Protein AF-A0A2V9M169-F1 (afdb_monomer)

Secondary structure (DSSP, 8-state):
-HHHHHHHHHHHHHHHHHHHTT--HHHHHHHHHHTT---HHHHHHHHHHHHTTSS-HHHHHHHHHHHHHHHHHHHHHHHHHT-TT------PPPHHHHHHHHHHHT-

Structure (mmCIF, N/CA/C/O backbone):
data_AF-A0A2V9M169-F1
#
_entry.id   AF-A0A2V9M169-F1
#
loop_
_atom_site.group_PDB
_atom_site.id
_atom_site.type_symbol
_atom_site.label_atom_id
_atom_site.label_alt_id
_atom_site.label_comp_id
_atom_site.label_asym_id
_atom_site.label_entity_id
_atom_site.label_seq_id
_atom_site.pdbx_PDB_ins_code
_atom_site.Cartn_x
_atom_site.Cartn_y
_atom_site.Cartn_z
_atom_site.occupancy
_atom_site.B_iso_or_equiv
_atom_site.auth_seq_id
_atom_site.auth_comp_id
_atom_site.auth_asym_id
_atom_site.auth_atom_id
_atom_site.pdbx_PDB_model_num
ATOM 1 N N . ALA A 1 1 ? -11.318 -12.002 1.442 1.00 58.09 1 ALA A N 1
ATOM 2 C CA . ALA A 1 1 ? -11.736 -11.911 0.025 1.00 58.09 1 ALA A CA 1
ATOM 3 C C . ALA A 1 1 ? -11.700 -10.472 -0.503 1.00 58.09 1 ALA A C 1
ATOM 5 O O . ALA A 1 1 ? -10.913 -10.207 -1.400 1.00 58.09 1 ALA A O 1
ATOM 6 N N . VAL A 1 2 ? -12.465 -9.534 0.077 1.00 71.38 2 VAL A N 1
ATOM 7 C CA . VAL A 1 2 ? -12.556 -8.128 -0.394 1.00 71.38 2 VAL A CA 1
ATOM 8 C C . VAL A 1 2 ? -11.196 -7.424 -0.470 1.00 71.38 2 VAL A C 1
ATOM 10 O O . VAL A 1 2 ? -10.890 -6.771 -1.459 1.00 71.38 2 VAL A O 1
ATOM 13 N N . LEU A 1 3 ? -10.350 -7.622 0.541 1.00 66.44 3 LEU A N 1
ATOM 14 C CA . LEU A 1 3 ? -9.000 -7.058 0.606 1.00 66.44 3 LEU A CA 1
ATOM 15 C C . LEU A 1 3 ? -8.117 -7.497 -0.573 1.00 66.44 3 LEU A C 1
ATOM 17 O O . LEU A 1 3 ? -7.517 -6.662 -1.237 1.00 66.44 3 LEU A O 1
ATOM 21 N N . LEU A 1 4 ? -8.106 -8.796 -0.885 1.00 71.81 4 LEU A N 1
ATOM 22 C CA . LEU A 1 4 ? -7.352 -9.337 -2.018 1.00 71.81 4 LEU A CA 1
ATOM 23 C C . LEU A 1 4 ? -7.915 -8.839 -3.353 1.00 71.81 4 LEU A C 1
ATOM 25 O O . LEU A 1 4 ? -7.148 -8.404 -4.203 1.00 71.81 4 LEU A O 1
ATOM 29 N N . ALA A 1 5 ? -9.241 -8.830 -3.517 1.00 78.94 5 ALA A N 1
ATOM 30 C CA . ALA A 1 5 ? -9.880 -8.316 -4.728 1.00 78.94 5 ALA A CA 1
ATOM 31 C C . ALA A 1 5 ? -9.559 -6.829 -4.963 1.00 78.94 5 ALA A C 1
ATOM 33 O O . ALA A 1 5 ? -9.282 -6.428 -6.090 1.00 78.94 5 ALA A O 1
ATOM 34 N N . ALA A 1 6 ? -9.527 -6.018 -3.901 1.00 72.25 6 ALA A N 1
ATOM 35 C CA . ALA A 1 6 ? -9.173 -4.605 -3.984 1.00 72.25 6 ALA A CA 1
ATOM 36 C C . ALA A 1 6 ? -7.691 -4.383 -4.333 1.00 72.25 6 ALA A C 1
ATOM 38 O O . ALA A 1 6 ? -7.386 -3.506 -5.142 1.00 72.25 6 ALA A O 1
ATOM 39 N N . ILE A 1 7 ? -6.784 -5.171 -3.744 1.00 75.44 7 ILE A N 1
ATOM 40 C CA . ILE A 1 7 ? -5.336 -5.090 -4.000 1.00 75.44 7 ILE A CA 1
ATOM 41 C C . ILE A 1 7 ? -5.021 -5.498 -5.444 1.00 75.44 7 ILE A C 1
ATOM 43 O O . ILE A 1 7 ? -4.342 -4.761 -6.162 1.00 75.44 7 ILE A O 1
ATOM 47 N N . PHE A 1 8 ? -5.558 -6.637 -5.893 1.00 80.44 8 PHE A N 1
ATOM 48 C CA . PHE A 1 8 ? -5.359 -7.120 -7.260 1.00 80.44 8 PHE A CA 1
ATOM 49 C C . PHE A 1 8 ? -6.062 -6.234 -8.288 1.00 80.44 8 PHE A C 1
ATOM 51 O O . PHE A 1 8 ? -5.461 -5.917 -9.305 1.00 80.44 8 PHE A O 1
ATOM 58 N N . GLY A 1 9 ? -7.290 -5.778 -8.027 1.00 83.25 9 GLY A N 1
ATOM 59 C CA . GLY A 1 9 ? -8.028 -4.921 -8.957 1.00 83.25 9 GLY A CA 1
ATOM 60 C C . GLY A 1 9 ? -7.304 -3.605 -9.242 1.00 83.25 9 GLY A C 1
ATOM 61 O O . GLY A 1 9 ? -7.103 -3.256 -10.403 1.00 83.25 9 GLY A O 1
ATOM 62 N N . LYS A 1 10 ? -6.841 -2.905 -8.196 1.00 83.00 10 LYS A N 1
ATOM 63 C CA . LYS A 1 10 ? -6.074 -1.658 -8.357 1.00 83.00 10 LYS A CA 1
ATOM 64 C C . LYS A 1 10 ? -4.705 -1.909 -8.985 1.00 83.00 10 LYS A C 1
ATOM 66 O O . LYS A 1 10 ? -4.332 -1.212 -9.923 1.00 83.00 10 LYS A O 1
ATOM 71 N N . GLY A 1 11 ? -3.985 -2.927 -8.509 1.00 84.62 11 GLY A N 1
ATOM 72 C CA . GLY A 1 11 ? -2.654 -3.246 -9.022 1.00 84.62 11 GLY A CA 1
ATOM 73 C C . GLY A 1 11 ? -2.660 -3.647 -10.499 1.00 84.62 11 GLY A C 1
ATOM 74 O O . GLY A 1 11 ? -1.876 -3.114 -11.282 1.00 84.62 11 GL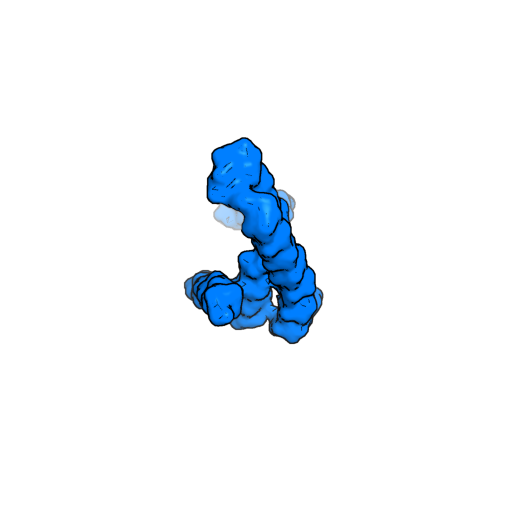Y A O 1
ATOM 75 N N . VAL A 1 12 ? -3.580 -4.530 -10.902 1.00 85.75 12 VAL A N 1
ATOM 76 C CA . VAL A 1 12 ? -3.702 -5.016 -12.287 1.00 85.75 12 VAL A CA 1
ATOM 77 C C . VAL A 1 12 ? -4.208 -3.920 -13.223 1.00 85.75 12 VAL A C 1
ATOM 79 O O . VAL A 1 12 ? -3.683 -3.787 -14.326 1.00 85.75 12 VAL A O 1
ATOM 82 N N . ALA A 1 13 ? -5.172 -3.100 -12.791 1.00 87.00 13 ALA A N 1
ATOM 83 C CA . ALA A 1 13 ? -5.659 -1.981 -13.598 1.00 87.00 13 ALA A CA 1
ATOM 84 C C . ALA A 1 13 ? -4.553 -0.950 -13.872 1.00 87.00 13 ALA A C 1
ATOM 86 O O . ALA A 1 13 ? -4.379 -0.519 -15.011 1.00 87.00 13 ALA A O 1
ATOM 87 N N . CYS A 1 14 ? -3.763 -0.592 -12.856 1.00 86.38 14 CYS A N 1
ATOM 88 C CA . CYS A 1 14 ? -2.659 0.354 -13.017 1.00 86.38 14 CYS A CA 1
ATOM 89 C C . CYS A 1 14 ? -1.489 -0.230 -13.815 1.00 86.38 14 CYS A C 1
ATOM 91 O O . CYS A 1 14 ? -0.886 0.486 -14.611 1.00 86.38 14 CYS A O 1
ATOM 93 N N . TRP A 1 15 ? -1.215 -1.530 -13.675 1.00 86.12 15 TRP A N 1
ATOM 94 C CA . TRP A 1 15 ? -0.264 -2.233 -14.537 1.00 86.12 15 TRP A CA 1
ATOM 95 C C . TRP A 1 15 ? -0.696 -2.193 -16.011 1.00 86.12 15 TRP A C 1
ATOM 97 O O . TRP A 1 15 ? 0.099 -1.820 -16.872 1.00 86.12 15 TRP A O 1
ATOM 107 N N . LEU A 1 16 ? -1.962 -2.513 -16.308 1.00 87.25 16 LEU A N 1
ATOM 108 C CA . LEU A 1 16 ? -2.521 -2.451 -17.665 1.00 87.25 16 LEU A CA 1
ATOM 109 C C . LEU A 1 16 ? -2.458 -1.035 -18.245 1.00 87.25 16 LEU A C 1
ATOM 111 O O . LEU A 1 16 ? -2.048 -0.867 -19.392 1.00 87.25 16 LEU A O 1
ATOM 115 N N . ALA A 1 17 ? -2.815 -0.022 -17.452 1.00 87.88 17 ALA A N 1
ATOM 116 C CA . ALA A 1 17 ? -2.746 1.374 -17.870 1.00 87.88 17 ALA A CA 1
ATOM 117 C C . ALA A 1 17 ? -1.306 1.801 -18.206 1.00 87.88 17 ALA A C 1
ATOM 119 O O . ALA A 1 17 ? -1.078 2.387 -19.259 1.00 87.88 17 ALA A O 1
ATOM 120 N N . ALA A 1 18 ? -0.325 1.440 -17.373 1.00 85.75 18 ALA A N 1
ATOM 121 C CA . ALA A 1 18 ? 1.087 1.714 -17.646 1.00 85.75 18 ALA A CA 1
ATOM 122 C C . ALA A 1 18 ? 1.608 0.946 -18.877 1.00 85.75 18 ALA A C 1
ATOM 124 O O . ALA A 1 18 ? 2.402 1.464 -19.658 1.00 85.75 18 ALA A O 1
ATOM 125 N N . ARG A 1 19 ? 1.137 -0.284 -19.117 1.00 85.62 19 ARG A N 1
ATOM 126 C CA . ARG A 1 19 ? 1.476 -1.019 -20.349 1.00 85.62 19 ARG A CA 1
ATOM 127 C C . ARG A 1 19 ? 0.904 -0.346 -21.593 1.00 85.62 19 ARG A C 1
ATOM 129 O O . ARG A 1 19 ? 1.570 -0.347 -22.626 1.00 85.62 19 ARG A O 1
ATOM 136 N N . ALA A 1 20 ? -0.289 0.239 -21.494 1.00 88.81 20 ALA A N 1
ATOM 137 C CA . ALA A 1 20 ? -0.930 0.953 -22.594 1.00 88.81 20 ALA A CA 1
ATOM 138 C C . ALA A 1 20 ? -0.188 2.243 -22.989 1.00 88.81 20 ALA A C 1
ATOM 140 O O . ALA A 1 20 ? -0.319 2.685 -24.126 1.00 88.81 20 ALA A O 1
ATOM 141 N N . THR A 1 21 ? 0.633 2.813 -22.100 1.00 85.81 21 THR A N 1
ATOM 142 C CA . THR A 1 21 ? 1.479 3.982 -22.396 1.00 85.81 21 THR A CA 1
ATOM 143 C C . THR A 1 21 ? 2.870 3.615 -22.929 1.00 85.81 21 THR A C 1
ATOM 145 O O . THR A 1 21 ? 3.701 4.497 -23.117 1.00 85.81 21 THR A O 1
ATOM 148 N N . GLY A 1 22 ? 3.143 2.328 -23.186 1.00 82.06 22 GLY A N 1
ATOM 149 C CA . GLY A 1 22 ? 4.416 1.860 -23.751 1.00 82.06 22 GLY A CA 1
ATOM 150 C C . GLY A 1 22 ? 5.520 1.586 -22.725 1.00 82.06 22 GLY A C 1
ATOM 151 O O . GLY A 1 22 ? 6.633 1.235 -23.112 1.00 82.06 22 GLY A O 1
ATOM 152 N N . ILE A 1 23 ? 5.221 1.690 -21.427 1.00 80.06 23 ILE A N 1
ATOM 153 C CA . ILE A 1 23 ? 6.181 1.441 -20.345 1.00 80.06 23 ILE A CA 1
ATOM 154 C C . ILE A 1 23 ? 6.541 -0.057 -20.271 1.00 80.06 23 ILE A C 1
ATOM 156 O O . ILE A 1 23 ? 5.718 -0.945 -20.561 1.00 80.06 23 ILE A O 1
ATOM 160 N N . SER A 1 24 ? 7.789 -0.351 -19.887 1.00 83.44 24 SER A N 1
ATOM 161 C CA . SER A 1 24 ? 8.288 -1.723 -19.767 1.00 83.44 24 SER A CA 1
ATOM 162 C C . SER A 1 24 ? 7.487 -2.522 -18.729 1.00 83.44 24 SER A C 1
ATOM 164 O O . SER A 1 24 ? 6.969 -1.988 -17.747 1.00 83.44 24 SER A O 1
ATOM 166 N N . SER A 1 25 ? 7.372 -3.840 -18.921 1.00 78.69 25 SER A N 1
ATOM 167 C CA . SER A 1 25 ? 6.518 -4.672 -18.056 1.00 78.69 25 SER A CA 1
ATOM 168 C C . SER A 1 25 ? 6.948 -4.664 -16.581 1.00 78.69 25 SER A C 1
ATOM 170 O O . SER A 1 25 ? 6.098 -4.788 -15.701 1.00 78.69 25 SER A O 1
ATOM 172 N N . ARG A 1 26 ? 8.248 -4.465 -16.308 1.00 76.62 26 ARG A N 1
ATOM 173 C CA . ARG A 1 26 ? 8.806 -4.331 -14.951 1.00 76.62 26 ARG A CA 1
ATOM 174 C C . ARG A 1 26 ? 8.476 -2.983 -14.302 1.00 76.62 26 ARG A C 1
ATOM 176 O O . ARG A 1 26 ? 8.054 -2.977 -13.149 1.00 76.62 26 ARG A O 1
ATOM 183 N N . GLU A 1 27 ? 8.592 -1.867 -15.023 1.00 76.75 27 GLU A N 1
ATOM 184 C CA . GLU A 1 27 ? 8.169 -0.545 -14.519 1.00 76.75 27 GLU A CA 1
ATOM 185 C C . GLU A 1 27 ? 6.661 -0.522 -14.266 1.00 76.75 27 GLU A C 1
ATOM 187 O O . GLU A 1 27 ? 6.208 -0.070 -13.216 1.00 76.75 27 GLU A O 1
ATOM 192 N N . ALA A 1 28 ? 5.877 -1.054 -15.207 1.00 83.25 28 ALA A N 1
ATOM 193 C CA . ALA A 1 28 ? 4.429 -1.137 -15.073 1.00 83.25 28 ALA A CA 1
ATOM 194 C C . ALA A 1 28 ? 4.032 -1.955 -13.833 1.00 83.25 28 ALA A C 1
ATOM 196 O O . ALA A 1 28 ? 3.072 -1.612 -13.140 1.00 83.25 28 ALA A O 1
ATOM 197 N N . LEU A 1 29 ? 4.771 -3.034 -13.529 1.00 82.00 29 LEU A N 1
ATOM 198 C CA . LEU A 1 29 ? 4.575 -3.830 -12.311 1.00 82.00 29 LEU A CA 1
ATOM 199 C C . LEU A 1 29 ? 4.878 -2.991 -11.072 1.00 82.00 29 LEU A C 1
ATOM 201 O O . LEU A 1 29 ? 4.120 -3.032 -10.105 1.00 82.00 29 LEU A O 1
ATOM 205 N N . GLY A 1 30 ? 5.927 -2.174 -11.117 1.00 81.19 30 GLY A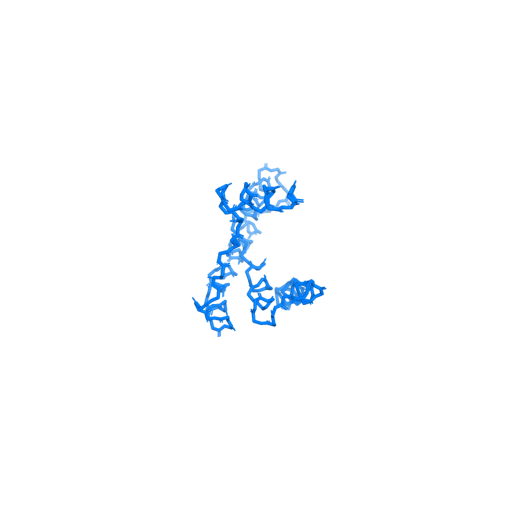 N 1
ATOM 206 C CA . GLY A 1 30 ? 6.245 -1.234 -10.051 1.00 81.19 30 GLY A CA 1
ATOM 207 C C . GLY A 1 30 ? 5.144 -0.219 -9.788 1.00 81.19 30 GLY A C 1
ATOM 208 O O . GLY A 1 30 ? 4.719 -0.077 -8.643 1.00 81.19 30 GLY A O 1
ATOM 209 N N . ILE A 1 31 ? 4.608 0.397 -10.841 1.00 83.12 31 ILE A N 1
ATOM 210 C CA . ILE A 1 31 ? 3.466 1.318 -10.757 1.00 83.12 31 ILE A CA 1
ATOM 211 C C . ILE A 1 31 ? 2.249 0.613 -10.139 1.00 83.12 31 ILE A C 1
ATOM 213 O O . ILE A 1 31 ? 1.635 1.133 -9.207 1.00 83.12 31 ILE A O 1
ATOM 217 N N . GLY A 1 32 ? 1.928 -0.600 -10.601 1.00 83.56 32 GLY A N 1
ATOM 218 C CA . GLY A 1 32 ? 0.826 -1.397 -10.055 1.00 83.56 32 GLY A CA 1
ATOM 219 C C . GLY A 1 32 ? 1.015 -1.764 -8.579 1.00 83.56 32 GLY A C 1
ATOM 220 O O . GLY A 1 32 ? 0.061 -1.748 -7.800 1.00 83.56 32 GLY A O 1
ATOM 221 N N . THR A 1 33 ? 2.249 -2.049 -8.164 1.00 79.31 33 THR A N 1
ATOM 222 C CA . THR A 1 33 ? 2.553 -2.404 -6.772 1.00 79.31 33 THR A CA 1
ATOM 223 C C . THR A 1 33 ? 2.483 -1.182 -5.855 1.00 79.31 33 THR A C 1
ATOM 225 O O . THR A 1 33 ? 1.849 -1.242 -4.800 1.00 79.31 33 THR A O 1
ATOM 228 N N . LEU A 1 34 ? 3.064 -0.055 -6.281 1.00 78.38 34 LEU A N 1
ATOM 229 C CA . LEU A 1 34 ? 3.091 1.200 -5.521 1.00 78.38 34 LEU A CA 1
ATOM 230 C C . LEU A 1 34 ? 1.714 1.850 -5.385 1.00 78.38 34 LEU A C 1
ATOM 232 O O . LEU A 1 34 ? 1.468 2.534 -4.398 1.00 78.38 34 LEU A O 1
ATOM 236 N N . MET A 1 35 ? 0.781 1.582 -6.300 1.00 81.25 35 MET A N 1
ATOM 237 C CA . MET A 1 35 ? -0.605 2.055 -6.188 1.00 81.25 35 MET A CA 1
ATOM 238 C C . MET A 1 35 ? -1.312 1.560 -4.910 1.00 81.25 35 MET A C 1
ATOM 240 O O . MET A 1 35 ? -2.295 2.152 -4.459 1.00 81.25 35 MET A O 1
ATOM 244 N N . ASN A 1 36 ? -0.826 0.469 -4.307 1.00 73.75 36 ASN A N 1
ATOM 245 C CA . ASN A 1 36 ? -1.347 -0.035 -3.037 1.00 73.75 36 ASN A CA 1
ATOM 246 C C . ASN A 1 36 ? -0.773 0.681 -1.802 1.00 73.75 36 ASN A C 1
ATOM 248 O O . ASN A 1 36 ? -1.261 0.429 -0.701 1.00 73.75 36 ASN A O 1
ATOM 252 N N . ALA A 1 37 ? 0.205 1.582 -1.955 1.00 72.19 37 ALA A N 1
ATOM 253 C CA . ALA A 1 37 ? 0.704 2.410 -0.862 1.00 72.19 37 ALA A CA 1
ATOM 254 C C . ALA A 1 37 ? -0.385 3.406 -0.429 1.00 72.19 37 ALA A C 1
ATOM 256 O O . ALA A 1 37 ? -0.572 4.470 -1.020 1.00 72.19 37 ALA A O 1
ATOM 257 N N . ARG A 1 38 ? -1.139 3.045 0.610 1.00 71.25 38 ARG A N 1
ATOM 258 C CA . ARG A 1 38 ? -2.156 3.903 1.215 1.00 71.25 38 ARG A CA 1
ATOM 259 C C . ARG A 1 38 ? -1.663 4.381 2.573 1.00 71.25 38 ARG A C 1
ATOM 261 O O . ARG A 1 38 ? -1.692 3.649 3.553 1.00 71.25 38 ARG A O 1
ATOM 268 N N . GLY A 1 39 ? -1.189 5.618 2.618 1.00 75.56 39 GLY A N 1
ATOM 269 C CA . GLY A 1 39 ? -0.690 6.225 3.849 1.00 75.56 39 GLY A CA 1
ATOM 270 C C . GLY A 1 39 ? -1.554 7.400 4.273 1.00 75.56 39 GLY A C 1
ATOM 271 O O . GLY A 1 39 ? -2.585 7.257 4.921 1.00 75.56 39 GLY A O 1
ATOM 272 N N . LEU A 1 40 ? -1.119 8.589 3.874 1.00 82.06 40 LEU A N 1
ATOM 273 C CA . LEU A 1 40 ? -1.635 9.845 4.403 1.00 82.06 40 LEU A CA 1
ATOM 274 C C . LEU A 1 40 ? -3.095 10.125 4.007 1.00 82.06 40 LEU A C 1
ATOM 276 O O . LEU A 1 40 ? -3.906 10.442 4.870 1.00 82.06 40 LEU A O 1
ATOM 280 N N . MET A 1 41 ? -3.463 9.951 2.735 1.00 88.81 41 MET A N 1
ATOM 281 C CA . MET A 1 41 ? -4.828 10.248 2.264 1.00 88.81 41 MET A CA 1
ATOM 282 C C . MET A 1 41 ? -5.903 9.361 2.904 1.00 88.81 41 MET A C 1
ATOM 284 O O . MET A 1 41 ? -6.968 9.852 3.270 1.00 88.81 41 MET A O 1
ATOM 288 N N . GLU A 1 42 ? -5.637 8.062 3.064 1.00 87.31 42 GLU A N 1
ATOM 289 C CA . GLU A 1 42 ? -6.602 7.135 3.667 1.00 87.31 42 GLU A CA 1
ATOM 290 C C . GLU A 1 42 ? -6.804 7.446 5.154 1.00 87.31 42 GLU A C 1
ATOM 292 O O . GLU A 1 42 ? -7.943 7.535 5.608 1.00 87.31 42 GLU A O 1
ATOM 297 N N . LEU A 1 43 ? -5.722 7.718 5.891 1.00 88.12 43 LEU A N 1
ATOM 298 C CA . LEU A 1 43 ? -5.800 8.111 7.299 1.00 88.12 43 LEU A CA 1
ATOM 299 C C . LEU A 1 43 ? -6.548 9.435 7.498 1.00 88.12 43 LEU A C 1
ATOM 301 O O . LEU A 1 43 ? -7.336 9.543 8.436 1.00 88.12 43 LEU A O 1
ATOM 305 N N . ILE A 1 44 ? -6.357 10.419 6.611 1.00 90.06 44 ILE A N 1
ATOM 306 C CA . ILE A 1 44 ? -7.109 11.683 6.652 1.00 90.06 44 ILE A CA 1
ATOM 307 C C . ILE A 1 44 ? -8.608 11.420 6.482 1.00 90.06 44 ILE A C 1
ATOM 309 O O . ILE A 1 44 ? -9.399 11.888 7.298 1.00 90.06 44 ILE A O 1
ATOM 313 N N . ILE A 1 45 ? -9.006 10.636 5.475 1.00 90.31 45 ILE A N 1
ATOM 314 C CA . ILE A 1 45 ? -10.422 10.316 5.223 1.00 90.31 45 ILE A CA 1
ATOM 315 C C . ILE A 1 45 ? -11.032 9.552 6.404 1.00 90.31 45 ILE A C 1
ATOM 317 O O . ILE A 1 45 ? -12.151 9.851 6.817 1.00 90.31 45 ILE A O 1
ATOM 321 N N . ILE A 1 46 ? -10.299 8.594 6.976 1.00 91.06 46 ILE A N 1
ATOM 322 C CA . ILE A 1 46 ? -10.742 7.829 8.147 1.00 91.06 46 ILE A CA 1
ATOM 323 C C . ILE A 1 46 ? -10.917 8.746 9.368 1.00 91.06 46 ILE A C 1
ATOM 325 O O . ILE A 1 46 ? -11.897 8.625 10.103 1.00 91.06 46 ILE A O 1
ATOM 329 N N . ASN A 1 47 ? -9.997 9.688 9.584 1.00 90.94 47 ASN A N 1
ATOM 330 C CA . ASN A 1 47 ? -10.091 10.629 10.696 1.00 90.94 47 ASN A CA 1
ATOM 331 C C . ASN A 1 47 ? -11.292 11.576 10.534 1.00 90.94 47 ASN A C 1
ATOM 333 O O . ASN A 1 47 ? -12.078 11.739 11.465 1.00 90.94 47 ASN A O 1
ATOM 337 N N . ILE A 1 48 ? -11.498 12.118 9.328 1.00 92.94 48 ILE A N 1
ATOM 338 C CA . ILE A 1 48 ? -12.673 12.940 8.994 1.00 92.94 48 ILE A CA 1
ATOM 339 C C . ILE A 1 48 ? -13.962 12.130 9.207 1.00 92.94 48 ILE A C 1
ATOM 341 O O . ILE A 1 48 ? -14.895 12.599 9.857 1.00 92.94 48 ILE A O 1
ATOM 345 N N . GLY A 1 49 ? -14.012 10.887 8.725 1.00 89.06 49 GLY A N 1
ATOM 346 C CA . GLY A 1 49 ? -15.174 10.014 8.892 1.00 89.06 49 GLY A CA 1
ATOM 347 C C . GLY A 1 49 ? -15.515 9.729 10.358 1.00 89.06 49 GLY A C 1
ATOM 348 O O . GLY A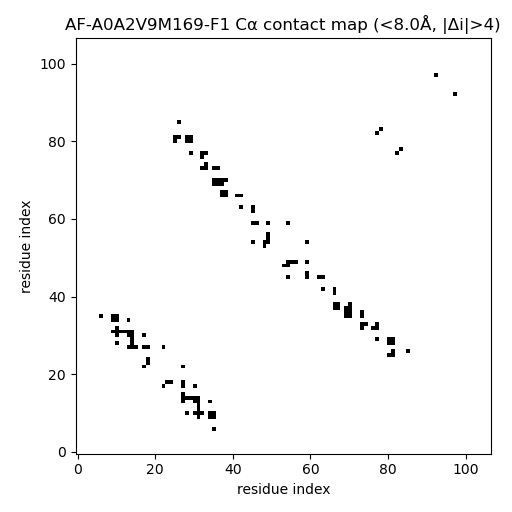 1 49 ? -16.695 9.677 10.704 1.00 89.06 49 GLY A O 1
ATOM 349 N N . LEU A 1 50 ? -14.510 9.582 11.229 1.00 90.88 50 LEU A N 1
ATOM 350 C CA . LEU A 1 50 ? -14.722 9.402 12.668 1.00 90.88 50 LEU A CA 1
ATOM 351 C C . LEU A 1 50 ? -15.231 10.693 13.325 1.00 90.88 50 LEU A C 1
ATOM 353 O O . LEU A 1 50 ? -16.177 10.643 14.107 1.00 90.88 50 LEU A O 1
ATOM 357 N N . GLN A 1 51 ? -14.652 11.847 12.977 1.00 90.75 51 GLN A N 1
ATOM 358 C CA . GLN A 1 51 ? -15.070 13.152 13.505 1.00 90.75 51 GLN A CA 1
ATOM 359 C C . GLN A 1 51 ? -16.516 13.505 13.136 1.00 90.75 51 GLN A C 1
ATOM 361 O O . GLN A 1 51 ? -17.234 14.086 13.946 1.00 90.75 51 GLN A O 1
ATOM 366 N N . HIS A 1 52 ? -16.963 13.107 11.944 1.00 90.75 52 HIS A N 1
ATOM 367 C CA . HIS A 1 52 ? -18.346 13.277 11.495 1.00 90.75 52 HIS A CA 1
ATOM 368 C C . HIS A 1 52 ? -19.291 12.147 11.943 1.00 90.75 52 HIS A C 1
ATOM 370 O O . HIS A 1 52 ? -20.460 12.147 11.563 1.00 90.75 52 HIS A O 1
ATOM 376 N N . GLY A 1 53 ? -18.812 11.174 12.728 1.00 87.12 53 GLY A N 1
ATOM 377 C CA . GLY A 1 53 ? -19.624 10.061 13.231 1.00 87.12 53 GLY A CA 1
ATOM 378 C C . GLY A 1 53 ? -20.082 9.062 12.160 1.00 87.12 53 GLY A C 1
ATOM 379 O O . GLY A 1 53 ? -20.966 8.251 12.421 1.00 87.12 53 GLY A O 1
ATOM 380 N N . ILE A 1 54 ? -19.490 9.099 10.963 1.00 91.69 54 ILE A N 1
AT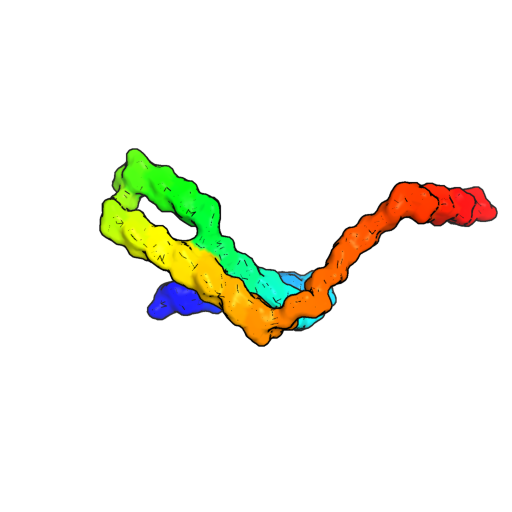OM 381 C CA . ILE A 1 54 ? -19.823 8.215 9.832 1.00 91.69 54 ILE A CA 1
ATOM 382 C C . ILE A 1 54 ? -19.322 6.786 10.091 1.00 91.69 54 ILE A C 1
ATOM 384 O O . ILE A 1 54 ? -19.919 5.813 9.633 1.00 91.69 54 ILE A O 1
ATOM 388 N N . ILE A 1 55 ? -18.219 6.651 10.831 1.00 89.69 55 ILE A N 1
ATOM 389 C CA . ILE A 1 55 ? -17.577 5.371 11.145 1.00 89.69 55 ILE A CA 1
ATOM 390 C C . ILE A 1 55 ? -17.341 5.232 12.646 1.00 89.69 55 ILE A C 1
ATOM 392 O O . ILE A 1 55 ? -16.963 6.179 13.328 1.00 89.69 55 ILE A O 1
ATOM 396 N N . SER A 1 56 ? -17.566 4.021 13.159 1.00 91.19 56 SER A N 1
ATOM 397 C CA . SER A 1 56 ? -17.384 3.699 14.574 1.00 91.19 56 SER A CA 1
ATOM 398 C C . SER A 1 56 ? -15.897 3.559 14.942 1.00 91.19 56 SER A C 1
ATOM 400 O O . SER A 1 56 ? -15.076 3.242 14.075 1.00 91.19 56 SER A O 1
ATOM 402 N N . PRO A 1 57 ? -15.526 3.694 16.229 1.00 89.19 57 PRO A N 1
ATOM 403 C CA . PRO A 1 57 ? -14.142 3.508 16.681 1.00 89.19 57 PRO A CA 1
ATOM 404 C C . PRO A 1 57 ? -13.545 2.135 16.319 1.00 89.19 57 PRO A C 1
ATOM 406 O O . PRO A 1 57 ? -12.356 2.024 16.026 1.00 89.19 57 PRO A O 1
ATOM 409 N N . ALA A 1 58 ? -14.372 1.085 16.279 1.00 89.81 58 ALA A N 1
ATOM 410 C CA . ALA A 1 58 ? -13.945 -0.251 15.864 1.00 89.81 58 ALA A CA 1
ATOM 411 C C . ALA A 1 58 ? -13.611 -0.322 14.359 1.00 89.81 58 ALA A C 1
ATOM 413 O O . ALA A 1 58 ? -12.622 -0.947 13.962 1.00 89.81 58 ALA A O 1
ATOM 414 N N . LEU A 1 59 ? -14.402 0.352 13.515 1.00 87.69 59 LEU A N 1
ATOM 415 C CA . LEU A 1 59 ? -14.124 0.458 12.080 1.00 87.69 59 LEU A CA 1
ATOM 416 C C . LEU A 1 59 ? -12.890 1.320 11.816 1.00 87.69 59 LEU A C 1
ATOM 418 O O . LEU A 1 59 ? -12.062 0.936 10.996 1.00 87.69 59 LEU A O 1
ATOM 422 N N . PHE A 1 60 ? -12.724 2.418 12.557 1.00 89.12 60 PHE A N 1
ATOM 423 C CA . PHE A 1 60 ? -11.518 3.244 12.510 1.00 89.12 60 PHE A CA 1
ATOM 424 C C . PHE A 1 60 ? -10.259 2.392 12.726 1.00 89.12 60 PHE A C 1
ATOM 426 O O . PHE A 1 60 ? -9.381 2.369 11.867 1.00 89.12 60 PHE A O 1
ATOM 433 N N . ALA A 1 61 ? -10.202 1.618 13.816 1.00 90.25 61 ALA A N 1
ATOM 434 C CA .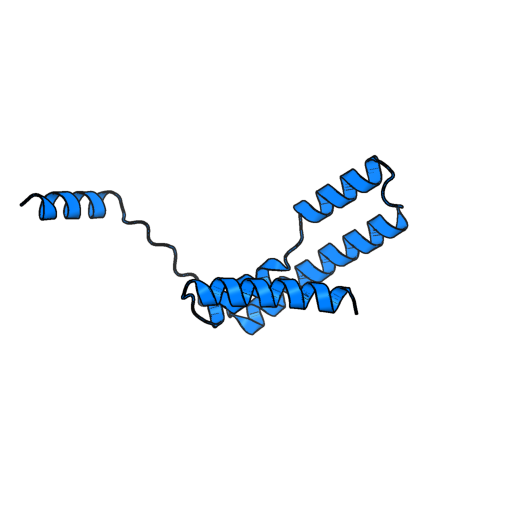 ALA A 1 61 ? -9.045 0.776 14.121 1.00 90.25 61 ALA A CA 1
ATOM 435 C C . ALA A 1 61 ? -8.776 -0.269 13.024 1.00 90.25 61 ALA A C 1
ATOM 437 O O . ALA A 1 61 ? -7.633 -0.461 12.613 1.00 90.25 61 ALA A O 1
ATOM 438 N N . THR A 1 62 ? -9.829 -0.902 12.499 1.00 90.31 62 THR A N 1
ATOM 439 C CA . THR A 1 62 ? -9.704 -1.908 11.431 1.00 90.31 62 THR A CA 1
ATOM 440 C C . THR A 1 62 ? -9.154 -1.300 10.136 1.00 90.31 62 THR A C 1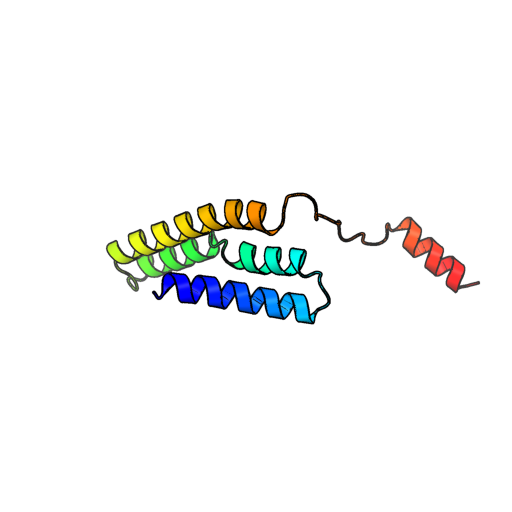
ATOM 442 O O . THR A 1 62 ? -8.281 -1.889 9.498 1.00 90.31 62 THR A O 1
ATOM 445 N N . LEU A 1 63 ? -9.630 -0.109 9.756 1.00 87.69 63 LEU A N 1
ATOM 446 C CA . LEU A 1 63 ? -9.192 0.597 8.550 1.00 87.69 63 LEU A CA 1
ATOM 447 C C . LEU A 1 63 ? -7.759 1.129 8.681 1.00 87.69 63 LEU A C 1
ATOM 449 O O . LEU A 1 63 ? -6.982 1.027 7.735 1.00 87.69 63 LEU A O 1
ATOM 453 N N . VAL A 1 64 ? -7.377 1.625 9.860 1.00 88.69 64 VAL A N 1
ATOM 454 C CA . VAL A 1 64 ? -5.995 2.042 10.144 1.00 88.69 64 VAL A CA 1
ATOM 455 C C . VAL A 1 64 ? -5.039 0.850 10.063 1.00 88.69 64 VAL A C 1
ATOM 457 O O . VAL A 1 64 ? -4.009 0.937 9.395 1.00 88.69 64 VAL A O 1
ATOM 460 N N . ILE A 1 65 ? -5.386 -0.282 10.688 1.00 89.38 65 ILE A N 1
ATOM 461 C CA . ILE A 1 65 ? -4.574 -1.507 10.620 1.00 89.38 65 ILE A CA 1
ATOM 462 C C . ILE A 1 65 ? -4.434 -1.973 9.171 1.00 89.38 65 ILE A C 1
ATOM 464 O O . ILE A 1 65 ? -3.331 -2.313 8.749 1.00 89.38 65 ILE A O 1
ATOM 468 N N . MET A 1 66 ? -5.522 -1.947 8.394 1.00 86.06 66 MET A N 1
ATOM 469 C CA . MET A 1 66 ? -5.475 -2.265 6.970 1.00 86.06 66 MET A CA 1
ATOM 470 C C . MET A 1 66 ? -4.457 -1.380 6.243 1.00 86.06 66 MET A C 1
ATOM 472 O O . MET A 1 66 ? -3.552 -1.927 5.619 1.00 86.06 66 MET A O 1
ATOM 476 N N . ALA A 1 67 ? -4.577 -0.053 6.360 1.00 84.88 67 ALA A N 1
ATOM 477 C CA . ALA A 1 67 ? -3.728 0.920 5.673 1.00 84.88 67 ALA A CA 1
ATOM 478 C C . ALA A 1 67 ? -2.237 0.695 5.970 1.00 84.88 67 ALA A C 1
ATOM 480 O O . ALA A 1 67 ? -1.412 0.594 5.053 1.00 84.88 67 ALA A O 1
ATOM 481 N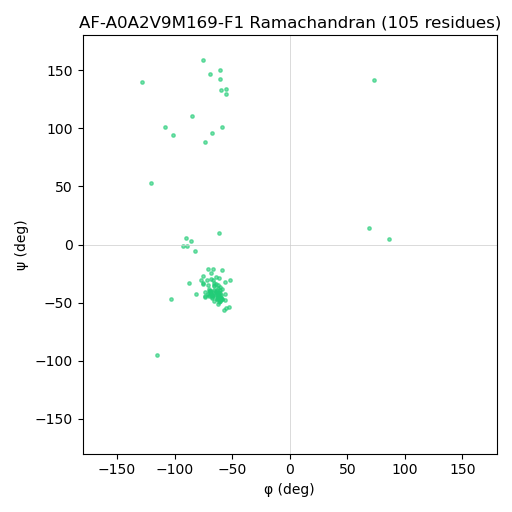 N . VAL A 1 68 ? -1.904 0.530 7.256 1.00 86.19 68 VAL A N 1
ATOM 482 C CA . VAL A 1 68 ? -0.535 0.272 7.720 1.00 86.19 68 VAL A CA 1
ATOM 483 C C . VAL A 1 68 ? -0.015 -1.049 7.162 1.00 86.19 68 VAL A C 1
ATOM 485 O O . VAL A 1 68 ? 1.054 -1.074 6.555 1.00 86.19 68 VAL A O 1
ATOM 488 N N . VAL A 1 69 ? -0.774 -2.138 7.307 1.00 85.00 69 VAL A N 1
ATOM 489 C CA . VAL A 1 69 ? -0.352 -3.463 6.834 1.00 85.00 69 VAL A CA 1
ATOM 490 C C . VAL A 1 69 ? -0.161 -3.465 5.319 1.00 85.00 69 VAL A C 1
ATOM 492 O O . VAL A 1 69 ? 0.875 -3.923 4.845 1.00 85.00 69 VAL A O 1
ATOM 495 N N . THR A 1 70 ? -1.094 -2.911 4.540 1.00 78.56 70 THR A N 1
ATOM 496 C CA . THR A 1 70 ? -0.951 -2.872 3.075 1.00 78.56 70 THR A CA 1
ATOM 497 C C . THR A 1 70 ? 0.209 -1.995 2.612 1.00 78.56 70 THR A C 1
ATOM 499 O O . THR A 1 70 ? 0.867 -2.345 1.635 1.00 78.56 70 THR A O 1
ATOM 502 N N . THR A 1 71 ? 0.522 -0.913 3.329 1.00 82.69 71 THR A N 1
ATOM 503 C CA . THR A 1 71 ? 1.683 -0.062 3.024 1.00 82.69 71 THR A CA 1
ATOM 504 C C . THR A 1 71 ? 2.993 -0.772 3.333 1.00 82.69 71 THR A C 1
ATOM 506 O O . THR A 1 71 ? 3.895 -0.792 2.497 1.00 82.69 71 THR A O 1
ATOM 509 N N . LEU A 1 72 ? 3.074 -1.434 4.489 1.00 82.88 72 LEU A N 1
ATOM 510 C CA . LEU A 1 72 ? 4.230 -2.255 4.846 1.00 82.88 72 LEU A CA 1
ATOM 511 C C . LEU A 1 72 ? 4.404 -3.454 3.907 1.00 82.88 72 LEU A C 1
ATOM 513 O O . LEU A 1 72 ? 5.529 -3.896 3.710 1.00 82.88 72 LEU A O 1
ATOM 517 N N . MET A 1 73 ? 3.327 -3.969 3.303 1.00 80.81 73 MET A N 1
ATOM 518 C CA . MET A 1 73 ? 3.398 -5.005 2.266 1.00 80.81 73 MET A CA 1
ATOM 519 C C . MET A 1 73 ? 3.818 -4.458 0.896 1.00 80.81 73 MET A C 1
ATOM 521 O O . MET A 1 73 ? 4.461 -5.181 0.136 1.00 80.81 73 MET A O 1
ATOM 525 N N . ALA A 1 74 ? 3.493 -3.207 0.560 1.00 78.81 74 ALA A N 1
ATOM 526 C CA . ALA A 1 74 ? 3.815 -2.632 -0.746 1.00 78.81 74 ALA A CA 1
ATOM 527 C C . ALA A 1 74 ? 5.333 -2.559 -0.992 1.00 78.81 74 ALA A C 1
ATOM 529 O O . ALA A 1 74 ? 5.787 -2.968 -2.060 1.00 78.81 74 ALA A O 1
ATOM 530 N N . SER A 1 75 ? 6.124 -2.131 0.001 1.00 79.38 75 SER A N 1
ATOM 531 C CA . SER A 1 75 ? 7.593 -2.053 -0.097 1.00 79.38 75 SER A CA 1
ATOM 532 C C . SER A 1 75 ? 8.284 -3.388 -0.439 1.00 79.38 75 SER A C 1
ATOM 534 O O . SER A 1 75 ? 8.972 -3.439 -1.458 1.00 79.38 75 SER A O 1
ATOM 536 N N . PRO A 1 76 ? 8.104 -4.492 0.316 1.00 78.50 76 PRO A N 1
ATOM 537 C CA . PRO A 1 76 ? 8.773 -5.760 0.019 1.00 78.50 76 PRO A CA 1
ATOM 538 C C . PRO A 1 76 ? 8.264 -6.420 -1.267 1.00 78.50 76 PRO A C 1
ATOM 540 O O . PRO A 1 76 ? 9.022 -7.137 -1.921 1.00 78.50 76 PRO A O 1
ATOM 543 N N . ILE A 1 77 ? 6.996 -6.206 -1.648 1.00 78.25 77 ILE A N 1
ATOM 544 C CA . ILE A 1 77 ? 6.461 -6.715 -2.921 1.00 78.25 77 ILE A CA 1
ATOM 545 C C . ILE A 1 77 ? 7.077 -5.941 -4.091 1.00 78.25 77 ILE A C 1
ATOM 547 O O . ILE A 1 77 ? 7.486 -6.557 -5.073 1.00 78.25 77 ILE A O 1
ATOM 551 N N . PHE A 1 78 ? 7.196 -4.616 -3.978 1.00 75.81 78 PHE A N 1
ATOM 552 C CA . PHE A 1 78 ? 7.831 -3.784 -4.997 1.00 75.81 78 PHE A CA 1
ATOM 553 C C . PHE A 1 78 ? 9.297 -4.180 -5.187 1.00 75.81 78 PHE A C 1
ATOM 555 O O . PHE A 1 78 ? 9.739 -4.416 -6.309 1.00 75.81 78 PHE A O 1
ATOM 562 N N . GLU A 1 79 ? 10.032 -4.346 -4.090 1.00 76.62 79 GLU A N 1
ATOM 563 C CA . GLU A 1 79 ? 11.442 -4.724 -4.135 1.00 76.62 79 GLU A CA 1
ATOM 564 C C . GLU A 1 79 ? 11.647 -6.128 -4.726 1.00 76.62 79 GLU A C 1
ATOM 566 O O . GLU A 1 79 ? 12.530 -6.320 -5.562 1.00 76.62 79 GLU A O 1
ATOM 571 N N . ARG A 1 80 ? 10.779 -7.095 -4.388 1.00 76.50 80 ARG A N 1
ATOM 572 C CA . ARG A 1 80 ? 10.820 -8.446 -4.975 1.00 76.50 80 ARG A CA 1
ATOM 573 C C . ARG A 1 80 ? 10.447 -8.494 -6.456 1.00 76.50 80 ARG A C 1
ATOM 575 O O . ARG A 1 80 ? 11.030 -9.292 -7.185 1.00 76.50 80 ARG A O 1
ATOM 582 N N . LEU A 1 81 ? 9.447 -7.727 -6.892 1.00 70.88 81 LEU A N 1
ATOM 583 C CA . LEU A 1 81 ? 8.920 -7.814 -8.261 1.00 70.88 81 LEU A CA 1
ATOM 584 C C . LEU A 1 81 ? 9.670 -6.916 -9.251 1.00 70.88 81 LEU A C 1
ATOM 586 O O . LEU A 1 81 ? 9.810 -7.282 -10.418 1.00 70.88 81 LEU A O 1
ATOM 590 N N . VAL A 1 82 ? 10.153 -5.757 -8.804 1.00 69.25 82 VAL A N 1
ATOM 591 C CA . VAL A 1 82 ? 10.767 -4.738 -9.669 1.00 69.25 82 VAL A CA 1
ATOM 592 C C . VAL A 1 82 ? 12.287 -4.754 -9.546 1.00 69.25 82 VAL A C 1
ATOM 594 O O . VAL A 1 82 ? 12.972 -4.815 -10.568 1.00 69.25 82 VAL A O 1
ATOM 597 N N . GLY A 1 83 ?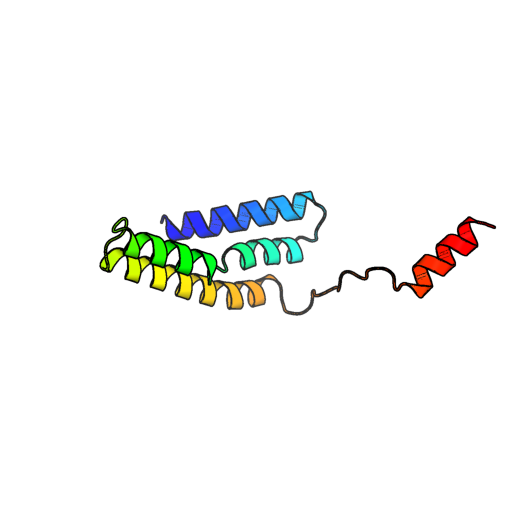 12.812 -4.789 -8.317 1.00 60.22 83 GLY A N 1
ATOM 598 C CA . GLY A 1 83 ? 14.238 -4.638 -8.021 1.00 60.22 83 GLY A CA 1
ATOM 599 C C . GLY A 1 83 ? 14.737 -3.195 -8.199 1.00 60.22 83 GLY A C 1
ATOM 600 O O . GLY A 1 83 ? 14.350 -2.498 -9.132 1.00 60.22 83 GLY A O 1
ATOM 601 N N . THR A 1 84 ? 15.628 -2.754 -7.308 1.00 56.66 84 THR A N 1
ATOM 602 C CA . THR A 1 84 ? 16.149 -1.376 -7.113 1.00 56.66 84 THR A CA 1
ATOM 603 C C . THR A 1 84 ? 16.901 -0.757 -8.315 1.00 56.66 84 THR A C 1
ATOM 605 O O . THR A 1 84 ? 17.511 0.298 -8.191 1.00 56.66 84 THR A O 1
ATOM 608 N N . GLY A 1 85 ? 16.883 -1.377 -9.499 1.00 56.34 85 GLY A N 1
ATOM 609 C CA . GLY A 1 85 ? 17.709 -0.989 -10.651 1.00 56.34 85 GLY A CA 1
ATOM 610 C C . GLY A 1 85 ? 17.084 -0.018 -11.665 1.00 56.34 85 GLY A C 1
ATOM 611 O O . GLY A 1 85 ? 17.752 0.311 -12.637 1.00 56.34 85 GLY A O 1
ATOM 612 N N . MET A 1 86 ? 15.829 0.416 -11.495 1.00 55.50 86 MET A N 1
ATOM 613 C CA . MET A 1 86 ? 15.050 1.115 -12.541 1.00 55.50 86 MET A CA 1
ATOM 614 C C . MET A 1 86 ? 14.585 2.523 -12.135 1.00 55.50 86 MET A C 1
ATOM 616 O O . MET A 1 86 ? 13.409 2.859 -12.234 1.00 55.50 86 MET A O 1
ATOM 620 N N . TYR A 1 87 ? 15.507 3.371 -11.682 1.00 60.03 87 TYR A N 1
ATOM 621 C CA . TYR A 1 87 ? 15.300 4.819 -11.741 1.00 60.03 87 TYR A CA 1
ATOM 622 C C . TYR A 1 87 ? 16.099 5.357 -12.926 1.00 60.03 87 TYR A C 1
ATOM 624 O O . TYR A 1 87 ? 17.291 5.631 -12.800 1.00 60.03 87 TYR A O 1
ATOM 632 N N . GLN A 1 88 ? 15.454 5.485 -14.088 1.00 56.59 88 GLN A N 1
ATOM 633 C CA . GLN A 1 88 ? 15.920 6.453 -15.072 1.00 56.59 88 GLN A CA 1
ATOM 634 C C . GLN A 1 88 ? 15.290 7.793 -14.692 1.00 56.59 88 GLN A C 1
ATOM 636 O O . GLN A 1 88 ? 14.067 7.921 -14.785 1.00 56.59 88 GLN A O 1
ATOM 641 N N . PRO A 1 89 ? 16.072 8.779 -14.217 1.00 60.47 89 PRO A N 1
ATOM 642 C CA . PRO A 1 89 ? 15.545 10.123 -14.062 1.00 60.47 89 PRO A CA 1
ATOM 643 C C . PRO A 1 89 ? 14.984 10.560 -15.413 1.00 60.47 89 PRO A C 1
ATOM 645 O O . PRO A 1 89 ? 15.632 10.362 -16.442 1.00 60.47 89 PRO A O 1
ATOM 648 N N . VAL A 1 90 ? 13.781 11.137 -15.413 1.00 65.19 90 VAL A N 1
ATOM 649 C CA . VAL A 1 90 ? 13.285 11.880 -16.571 1.00 65.19 90 VAL A CA 1
ATOM 650 C C . VAL A 1 90 ? 14.302 12.993 -16.804 1.00 65.19 90 VAL A C 1
ATOM 652 O O . VAL A 1 90 ? 14.360 13.957 -16.045 1.00 65.19 90 VAL A O 1
ATOM 655 N N . THR A 1 91 ? 15.186 12.804 -17.782 1.00 64.44 91 THR A N 1
ATOM 656 C CA . THR A 1 91 ? 16.144 13.822 -18.199 1.00 64.44 91 THR A CA 1
ATOM 657 C C . THR A 1 91 ? 15.362 14.864 -18.969 1.00 64.44 91 THR A C 1
ATOM 659 O O . THR A 1 91 ? 15.193 14.763 -20.183 1.00 64.44 91 THR A O 1
ATOM 662 N N . GLU A 1 92 ? 14.831 15.842 -18.249 1.00 69.88 92 GLU A N 1
ATOM 663 C CA . GLU A 1 92 ? 14.463 17.104 -18.867 1.00 69.88 92 GLU A CA 1
ATOM 664 C C . GLU A 1 92 ? 15.746 17.705 -19.473 1.00 69.88 92 GLU A C 1
ATOM 666 O O . GLU A 1 92 ? 16.797 17.662 -18.817 1.00 69.88 92 GLU A O 1
ATOM 671 N N . PRO A 1 93 ? 15.724 18.186 -20.729 1.00 71.75 93 PRO A N 1
ATOM 672 C CA . PRO A 1 93 ? 16.906 18.776 -21.342 1.00 71.75 93 PRO A CA 1
ATOM 673 C C . PRO A 1 93 ? 17.433 19.913 -20.465 1.00 71.75 93 PRO A C 1
ATOM 675 O O . PRO A 1 93 ? 16.678 20.796 -20.057 1.00 71.75 93 PRO A O 1
ATOM 678 N N . LEU A 1 94 ? 18.733 19.900 -20.160 1.00 71.81 94 LEU A N 1
ATOM 679 C CA . LEU A 1 94 ? 19.352 21.000 -19.428 1.00 71.81 94 LEU A CA 1
ATOM 680 C C . LEU A 1 94 ? 19.192 22.296 -20.249 1.00 71.81 94 LEU A C 1
ATOM 682 O O . LEU A 1 94 ? 19.332 22.245 -21.474 1.00 71.81 94 LEU A O 1
ATOM 686 N N . PRO A 1 95 ? 18.949 23.458 -19.611 1.00 75.69 95 PRO A N 1
ATOM 687 C CA . PRO A 1 95 ? 18.665 24.718 -20.307 1.00 75.69 95 PRO A CA 1
ATOM 688 C C . PRO A 1 95 ? 19.693 25.109 -21.383 1.00 75.69 95 PRO A C 1
ATOM 690 O O . PRO A 1 95 ? 19.337 25.721 -22.383 1.00 75.69 95 PRO A O 1
ATOM 693 N N . ASP A 1 96 ? 20.962 24.726 -21.208 1.00 73.44 96 ASP A N 1
ATOM 694 C CA . ASP A 1 96 ? 22.042 24.983 -22.174 1.00 73.44 96 ASP A CA 1
ATOM 695 C C . ASP A 1 96 ? 21.974 24.067 -23.414 1.00 73.44 96 ASP A C 1
ATOM 697 O O . ASP A 1 96 ? 22.415 24.449 -24.489 1.00 73.44 96 ASP A O 1
ATOM 701 N N . THR A 1 97 ? 21.398 22.865 -23.311 1.00 70.62 97 THR A N 1
ATOM 702 C CA . THR A 1 97 ? 21.260 21.939 -24.451 1.00 70.62 97 THR A CA 1
ATOM 703 C C . THR A 1 97 ? 20.062 22.306 -25.325 1.00 70.62 97 THR A C 1
ATOM 705 O O . THR A 1 97 ? 20.202 22.369 -26.541 1.00 70.62 97 THR A O 1
ATOM 708 N N . ALA A 1 98 ? 18.925 22.659 -24.714 1.00 69.25 98 ALA A N 1
ATOM 709 C CA . ALA A 1 98 ? 17.742 23.121 -25.447 1.00 69.25 98 ALA A CA 1
ATOM 710 C C . ALA A 1 98 ? 18.019 24.410 -26.245 1.00 69.25 98 ALA A C 1
ATOM 712 O O . ALA A 1 98 ? 17.634 24.516 -27.406 1.00 69.25 98 ALA A O 1
ATOM 713 N N . ALA A 1 99 ? 18.765 25.354 -25.657 1.00 70.00 99 ALA A N 1
ATOM 714 C CA . ALA A 1 99 ? 19.138 26.599 -26.327 1.00 70.00 99 ALA A CA 1
ATOM 715 C C . ALA A 1 99 ? 20.100 26.387 -27.515 1.00 70.00 99 ALA A C 1
ATOM 717 O O . ALA A 1 99 ? 20.075 27.158 -28.473 1.00 70.00 99 ALA A O 1
ATOM 718 N N . ARG A 1 100 ? 20.957 25.355 -27.470 1.00 67.88 100 ARG A N 1
ATOM 719 C CA . ARG A 1 100 ? 21.869 25.013 -28.576 1.00 67.88 100 ARG A CA 1
ATOM 720 C C . ARG A 1 100 ? 21.125 24.373 -29.745 1.00 67.88 100 ARG A C 1
ATOM 722 O O . ARG A 1 100 ? 21.379 24.767 -30.879 1.00 67.88 100 ARG A O 1
ATOM 729 N N . ASP A 1 101 ? 20.164 23.496 -29.465 1.00 70.88 101 ASP A N 1
ATOM 730 C CA . ASP A 1 101 ? 19.321 22.881 -30.497 1.00 70.88 101 ASP A CA 1
ATOM 731 C C . ASP A 1 101 ? 18.428 23.926 -31.195 1.00 70.88 101 ASP A C 1
ATOM 733 O O . ASP A 1 101 ? 18.300 23.911 -32.418 1.00 70.88 101 ASP A O 1
ATOM 737 N N . GLU A 1 102 ? 17.870 24.900 -30.463 1.00 74.94 102 GLU A N 1
ATOM 738 C CA . GLU A 1 102 ? 17.115 26.014 -31.068 1.00 74.94 102 GLU A CA 1
ATOM 739 C C . GLU A 1 102 ? 17.988 26.907 -31.970 1.00 74.94 102 GLU A C 1
ATOM 741 O O . GLU A 1 102 ? 17.520 27.412 -32.994 1.00 74.94 102 GLU A O 1
ATOM 746 N N . LEU A 1 103 ? 19.267 27.089 -31.624 1.00 69.31 103 LEU A N 1
ATOM 747 C CA . LEU A 1 103 ? 20.225 27.842 -32.440 1.00 69.31 103 LEU A CA 1
ATOM 748 C C . LEU A 1 103 ? 20.695 27.063 -33.677 1.00 69.31 103 LEU A C 1
ATOM 750 O O . LEU A 1 103 ? 20.952 27.684 -34.710 1.00 69.31 103 LEU A O 1
ATOM 754 N N . GLU A 1 104 ? 20.799 25.735 -33.599 1.00 72.00 104 GLU A N 1
ATOM 755 C CA . GLU A 1 104 ? 21.137 24.877 -34.744 1.00 72.00 104 GLU A CA 1
ATOM 756 C C . GLU A 1 104 ? 19.960 24.698 -35.712 1.00 72.00 104 GLU A C 1
ATOM 758 O O . GLU A 1 104 ? 20.180 24.672 -36.917 1.00 72.00 104 GLU A O 1
ATOM 763 N N . VAL A 1 105 ? 18.716 24.664 -35.222 1.00 70.00 105 VAL A N 1
ATOM 764 C CA . VAL A 1 105 ? 17.500 24.608 -36.062 1.00 70.00 105 VAL A CA 1
ATOM 765 C C . VAL A 1 105 ? 17.229 25.934 -36.797 1.00 70.00 105 VAL A C 1
ATOM 767 O O . VAL A 1 105 ? 16.528 25.953 -37.807 1.00 70.00 105 VAL A O 1
ATOM 770 N N . SER A 1 106 ? 17.791 27.045 -36.313 1.00 68.19 106 SER A N 1
ATOM 771 C CA . SER A 1 106 ? 17.669 28.384 -36.916 1.00 68.19 106 SER A CA 1
ATOM 772 C C . SER A 1 106 ? 18.759 28.701 -37.965 1.00 68.19 106 SER A C 1
ATOM 774 O O . SER A 1 106 ? 18.756 29.787 -38.551 1.00 68.19 106 SER A O 1
ATOM 776 N N . ARG A 1 107 ? 19.698 27.775 -38.216 1.00 64.50 107 ARG A N 1
ATOM 777 C CA . ARG A 1 107 ? 20.716 27.858 -39.283 1.00 64.50 107 ARG A CA 1
ATOM 778 C C . ARG A 1 107 ? 20.361 26.990 -40.482 1.00 64.50 107 ARG A C 1
ATOM 780 O O . ARG A 1 107 ? 20.708 27.430 -41.601 1.00 64.50 107 ARG A O 1
#

Radius of gyration: 20.46 Å; Cα contacts (8 Å, |Δi|>4): 75; chains: 1; bounding box: 42×40×56 Å

Foldseek 3Di:
DVLVCVLCVQLVVQLVVCVVVVDDSLVSNLRSLCSQQQDDPQLVVLVVCVVVVVDDPVVSVVSVVSNVVSNVVSVVSNCVRRNPPDDPDPPDDDPVRVVVVVVVVVD

pLDDT: mean 79.03, std 9.55, range [55.5, 92.94]

Sequence (107 aa):
AVLLAAIFGKGVACWLAARATGISSREALGIGTLMNARGLMELIIINIGLQHGIISPALFATLVIMAVVTTLMASPIFERLVGTGMYQPVTEPLPDTAARDELEVSR

Solvent-accessible surface area (backbone atoms only — not comparable to full-atom values): 6020 Å² total; per-residue (Å²): 109,69,67,59,54,53,51,50,51,52,21,51,52,42,21,52,53,34,45,75,72,71,45,53,74,51,58,13,46,36,53,10,32,54,70,49,54,40,56,68,69,57,53,52,52,49,50,52,32,42,76,71,65,76,42,53,74,69,54,46,53,53,52,51,53,48,32,53,53,43,30,67,49,23,57,61,50,30,49,73,70,47,42,96,82,78,81,76,76,85,78,69,76,54,73,73,55,53,55,48,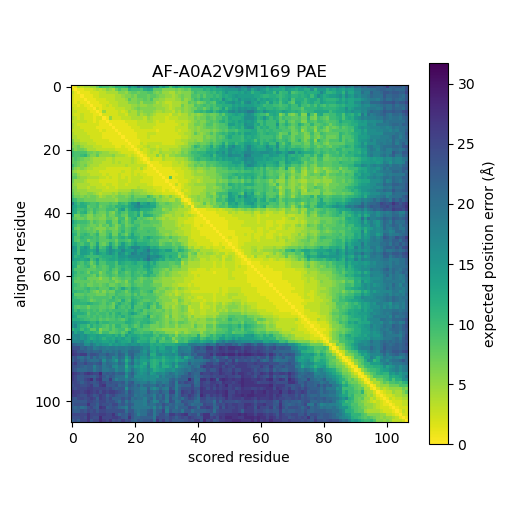53,57,55,58,74,72,107

Mean predicted aligned error: 11.27 Å

Nearest PDB structures (foldseek):
  8xq9-assembly1_A  TM=5.117E-01  e=4.014E+00  Strongylocentrotus purpuratus
  8vc9-assembly1_B  TM=5.250E-01  e=9.423E+00  Leptospira interrogans serovar Copenhageni
  8vc9-assembly3_E  TM=3.764E-01  e=7.613E+00  Leptospira interrogans serovar Copenhageni